Protein AF-A0A8S0G3R0-F1 (afdb_monomer_lite)

pLDDT: mean 71.42, std 17.74, range [24.95, 89.94]

Structure (mmCIF, N/CA/C/O backbone):
data_AF-A0A8S0G3R0-F1
#
_entry.id   AF-A0A8S0G3R0-F1
#
loop_
_atom_site.group_PDB
_atom_site.id
_atom_site.type_symbol
_atom_site.label_atom_id
_atom_site.label_alt_id
_atom_site.label_comp_id
_atom_site.label_asym_id
_atom_site.label_entity_id
_atom_site.label_seq_id
_atom_site.pdbx_PDB_ins_code
_atom_site.Cartn_x
_atom_site.Cartn_y
_atom_site.Cartn_z
_atom_site.occupancy
_atom_site.B_iso_or_equiv
_atom_site.auth_seq_id
_atom_site.auth_comp_id
_atom_site.auth_asym_id
_atom_site.auth_atom_id
_atom_site.pdbx_PDB_model_num
ATOM 1 N N . MET A 1 1 ? -11.545 11.230 16.884 1.00 38.44 1 MET A N 1
ATOM 2 C CA . MET A 1 1 ? -11.593 9.769 17.112 1.00 38.44 1 MET A CA 1
ATOM 3 C C . MET A 1 1 ? -11.396 9.129 15.753 1.00 38.44 1 MET A C 1
ATOM 5 O O . MET A 1 1 ? -12.240 9.350 14.894 1.00 38.44 1 MET A O 1
ATOM 9 N N . ASN A 1 2 ? -10.266 8.466 15.515 1.00 52.66 2 ASN A N 1
ATOM 10 C CA . ASN A 1 2 ? -9.984 7.897 14.195 1.00 52.66 2 ASN A CA 1
ATOM 11 C C . ASN A 1 2 ? -10.796 6.624 13.992 1.00 52.66 2 ASN A C 1
ATOM 13 O O . ASN A 1 2 ? -10.984 5.853 14.932 1.00 52.66 2 ASN A O 1
ATOM 17 N N . THR A 1 3 ? -11.323 6.445 12.785 1.00 64.56 3 THR A N 1
ATOM 18 C CA . THR A 1 3 ? -12.285 5.382 12.474 1.00 64.56 3 THR A CA 1
ATOM 19 C C . THR A 1 3 ? -11.613 4.016 12.328 1.00 64.56 3 THR A C 1
ATOM 21 O O . THR A 1 3 ? -12.250 3.000 12.598 1.00 64.56 3 THR A O 1
ATOM 24 N N . PHE A 1 4 ? -10.332 3.985 11.951 1.00 72.44 4 PHE A N 1
ATOM 25 C CA . PHE A 1 4 ? -9.547 2.763 11.783 1.00 72.44 4 PHE A CA 1
ATOM 26 C C . PHE A 1 4 ? -8.245 2.819 12.592 1.00 72.44 4 PHE A C 1
ATOM 28 O O . PHE A 1 4 ? -7.652 3.886 12.762 1.00 72.44 4 PHE A O 1
ATOM 35 N N . SER A 1 5 ? -7.788 1.656 13.069 1.00 79.00 5 SER A N 1
ATOM 36 C CA . SER A 1 5 ? -6.505 1.516 13.774 1.00 79.00 5 SER A CA 1
ATOM 37 C C . SER A 1 5 ? -5.334 1.795 12.834 1.00 79.00 5 SER A C 1
ATOM 39 O O . SER A 1 5 ? -4.420 2.537 13.184 1.00 79.00 5 SER A O 1
ATOM 41 N N . GLN A 1 6 ? -5.415 1.261 11.612 1.00 84.81 6 GLN A N 1
ATOM 42 C CA . GLN A 1 6 ? -4.431 1.477 10.564 1.00 84.81 6 GLN A CA 1
ATOM 43 C C . GLN A 1 6 ? -5.067 1.584 9.180 1.00 84.81 6 GLN A C 1
ATOM 45 O O . GLN A 1 6 ? -6.132 1.022 8.909 1.00 84.81 6 GLN A O 1
ATOM 50 N N . VAL A 1 7 ? -4.388 2.300 8.294 1.00 87.44 7 VAL A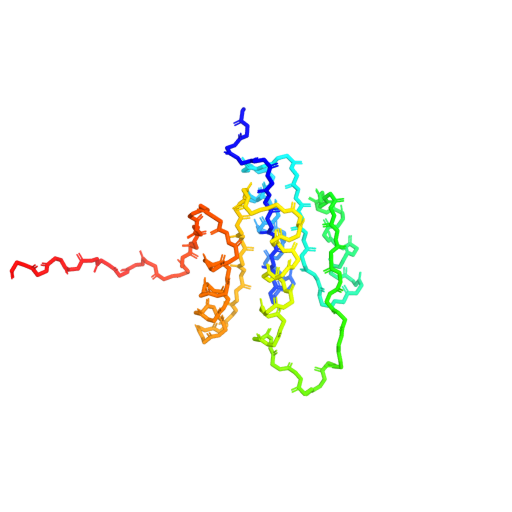 N 1
ATOM 51 C CA . VAL A 1 7 ? -4.733 2.420 6.884 1.00 87.44 7 VAL A CA 1
ATOM 52 C C . VAL A 1 7 ? -3.523 2.072 6.036 1.00 87.44 7 VAL A C 1
ATOM 54 O O . VAL A 1 7 ? -2.385 2.391 6.372 1.00 87.44 7 VAL A O 1
ATOM 57 N N . TRP A 1 8 ? -3.788 1.395 4.935 1.00 88.50 8 TRP A N 1
ATOM 58 C CA . TRP A 1 8 ? -2.814 0.984 3.948 1.00 88.50 8 TRP A CA 1
ATOM 59 C C . TRP A 1 8 ? -3.045 1.800 2.684 1.00 88.50 8 TRP A C 1
ATOM 61 O O . TRP A 1 8 ? -4.173 1.889 2.207 1.00 88.50 8 TRP A O 1
ATOM 71 N N . VAL A 1 9 ? -2.002 2.412 2.144 1.00 88.00 9 VAL A N 1
ATOM 72 C CA . VAL A 1 9 ? -2.076 3.267 0.962 1.00 88.00 9 VAL A CA 1
ATOM 73 C C . VAL A 1 9 ? -1.198 2.686 -0.131 1.00 88.00 9 VAL A C 1
ATOM 75 O O . VAL A 1 9 ? -0.053 2.314 0.109 1.00 88.00 9 VAL A O 1
ATOM 78 N N . PHE A 1 10 ? -1.728 2.634 -1.345 1.00 86.31 10 PHE A N 1
ATOM 79 C CA . PHE A 1 10 ? -0.965 2.291 -2.535 1.00 86.31 10 PHE A CA 1
ATOM 80 C C . PHE A 1 10 ? -1.369 3.197 -3.690 1.00 86.31 10 PHE A C 1
ATOM 82 O O . PHE A 1 10 ? -2.554 3.460 -3.906 1.00 86.31 10 PHE A O 1
ATOM 89 N N . SER A 1 11 ? -0.387 3.640 -4.461 1.00 81.75 11 SER A N 1
ATOM 90 C CA . SER A 1 11 ? -0.628 4.384 -5.688 1.00 81.75 11 SER A CA 1
ATOM 91 C C . SER A 1 11 ? 0.279 3.848 -6.777 1.00 81.75 11 SER A C 1
ATOM 93 O O . SER A 1 11 ? 1.491 3.798 -6.592 1.00 81.75 11 SER A O 1
ATOM 95 N N . ASP A 1 12 ? -0.301 3.496 -7.920 1.00 76.75 12 ASP A N 1
ATOM 96 C CA . ASP A 1 12 ? 0.468 3.251 -9.144 1.00 76.75 12 ASP A CA 1
ATOM 97 C C . ASP A 1 12 ? 0.870 4.552 -9.859 1.00 76.75 12 ASP A C 1
ATOM 99 O O . ASP A 1 12 ? 1.729 4.551 -10.734 1.00 76.75 12 ASP A O 1
ATOM 103 N N . THR A 1 13 ? 0.253 5.670 -9.468 1.00 76.69 13 THR A N 1
ATOM 104 C CA . THR A 1 13 ? 0.464 6.993 -10.051 1.00 76.69 13 THR A CA 1
ATOM 105 C C . THR A 1 13 ? 1.035 7.934 -8.984 1.00 76.69 13 THR A C 1
ATOM 107 O O . THR A 1 13 ? 0.308 8.283 -8.045 1.00 76.69 13 THR A O 1
ATOM 110 N N . PRO A 1 14 ? 2.285 8.418 -9.105 1.00 72.12 14 PRO A N 1
ATOM 111 C CA . PRO A 1 14 ? 2.917 9.263 -8.083 1.00 72.12 14 PRO A CA 1
ATOM 112 C C . PRO A 1 14 ? 2.107 10.521 -7.738 1.00 72.12 14 PRO A C 1
ATOM 114 O O . PRO A 1 14 ? 1.971 10.896 -6.576 1.00 72.12 14 PRO A O 1
ATOM 117 N N . SER A 1 15 ? 1.460 11.135 -8.734 1.00 81.75 15 SER A N 1
ATOM 118 C CA . SER A 1 15 ? 0.644 12.346 -8.556 1.00 81.75 15 SER A CA 1
ATOM 119 C C . SER A 1 15 ? -0.594 12.150 -7.674 1.00 81.75 15 SER A C 1
ATOM 121 O O . SER A 1 15 ? -1.121 13.125 -7.148 1.00 81.75 15 SER A O 1
ATOM 123 N N . ARG A 1 16 ? -1.075 10.911 -7.510 1.00 83.06 16 ARG A N 1
ATOM 124 C CA . ARG A 1 16 ? -2.254 10.587 -6.685 1.00 83.06 16 ARG A CA 1
ATOM 125 C C . ARG A 1 16 ? -1.893 10.240 -5.246 1.00 83.06 16 ARG A C 1
ATOM 127 O O . ARG A 1 16 ? -2.764 10.264 -4.380 1.00 83.06 16 ARG A O 1
ATOM 134 N N . LEU A 1 17 ? -0.616 9.975 -4.971 1.00 83.75 17 LEU A N 1
ATOM 135 C CA . LEU A 1 17 ? -0.141 9.618 -3.639 1.00 83.75 17 LEU A CA 1
ATOM 136 C C . LEU A 1 17 ? -0.466 10.694 -2.578 1.00 83.75 17 LEU A C 1
ATOM 138 O O . LEU A 1 17 ? -0.996 10.318 -1.533 1.00 83.75 17 LEU A O 1
ATOM 142 N N . PRO A 1 18 ? -0.265 12.010 -2.817 1.00 86.06 18 PRO A N 1
ATOM 143 C CA . PRO A 1 18 ? -0.614 13.044 -1.836 1.00 86.06 18 PRO A CA 1
ATOM 144 C C . PRO A 1 18 ? -2.105 13.086 -1.488 1.00 86.06 18 PRO A C 1
ATOM 146 O O . PRO A 1 18 ? -2.461 13.259 -0.324 1.00 86.06 18 PRO A O 1
ATOM 149 N N . GLU A 1 19 ? -2.982 12.893 -2.479 1.00 87.50 19 GLU A N 1
ATOM 150 C CA . GLU A 1 19 ? -4.434 12.872 -2.268 1.00 87.50 19 GLU A CA 1
ATOM 151 C C . GLU A 1 19 ? -4.851 11.674 -1.404 1.00 87.50 19 GLU A C 1
ATOM 153 O O . GLU A 1 19 ? -5.634 11.823 -0.464 1.00 87.50 19 GLU A O 1
ATOM 158 N N . LEU A 1 20 ? -4.288 10.491 -1.678 1.00 86.25 20 LEU A N 1
ATOM 159 C CA . LEU A 1 20 ? -4.555 9.287 -0.888 1.00 86.25 20 LEU A CA 1
ATOM 160 C C . LEU A 1 20 ? -4.027 9.409 0.543 1.00 86.25 20 LEU A C 1
ATOM 162 O O . LEU A 1 20 ? -4.712 9.006 1.480 1.00 86.25 20 LEU A O 1
ATOM 166 N N . MET A 1 21 ? -2.832 9.979 0.718 1.00 88.75 21 MET A N 1
ATOM 167 C CA . MET A 1 21 ? -2.217 10.192 2.030 1.00 88.75 21 MET A CA 1
ATOM 168 C C . MET A 1 21 ? -3.033 11.157 2.893 1.00 88.75 21 MET A C 1
ATOM 170 O O . MET A 1 21 ? -3.239 10.892 4.075 1.00 88.75 21 MET A O 1
ATOM 174 N N . ASN A 1 22 ? -3.570 12.228 2.305 1.00 87.94 22 ASN A N 1
ATOM 175 C CA . ASN A 1 22 ? -4.452 13.153 3.016 1.00 87.94 22 ASN A CA 1
ATOM 176 C C . ASN A 1 22 ? -5.733 12.444 3.500 1.00 87.94 22 ASN A C 1
ATOM 178 O O . ASN A 1 22 ? -6.107 12.540 4.670 1.00 87.94 22 ASN A O 1
ATOM 182 N N . GLY A 1 23 ? -6.355 11.639 2.629 1.00 84.25 23 GLY A N 1
ATOM 183 C CA . GLY A 1 23 ? -7.499 10.806 3.006 1.00 84.25 23 GLY A CA 1
ATOM 184 C C . GLY A 1 23 ? -7.158 9.787 4.099 1.00 84.25 23 GLY A C 1
ATOM 185 O O . GLY A 1 23 ? -7.925 9.607 5.040 1.00 84.25 23 GLY A O 1
ATOM 186 N N . ALA A 1 24 ? -5.987 9.156 4.016 1.00 85.88 24 ALA A N 1
ATOM 187 C CA . ALA A 1 24 ? -5.488 8.207 5.007 1.00 85.88 24 ALA A CA 1
ATOM 188 C C . ALA A 1 24 ? -5.306 8.843 6.395 1.00 85.88 24 ALA A C 1
ATOM 190 O O . ALA A 1 24 ? -5.762 8.271 7.387 1.00 85.88 24 ALA A O 1
ATOM 191 N N . GLN A 1 25 ? -4.728 10.046 6.457 1.00 85.25 25 GLN A N 1
ATOM 192 C CA . GLN A 1 25 ? -4.551 10.817 7.694 1.00 85.25 25 GLN A CA 1
ATOM 193 C C . GLN A 1 25 ? -5.872 11.165 8.375 1.00 85.25 25 GLN A C 1
ATOM 195 O O . GLN A 1 25 ? -5.954 11.171 9.600 1.00 85.25 25 GLN A O 1
ATOM 200 N N . ALA A 1 26 ? -6.923 11.426 7.597 1.00 84.19 26 ALA A N 1
ATOM 201 C CA . ALA A 1 26 ? -8.247 11.690 8.149 1.00 84.19 26 ALA A CA 1
ATOM 202 C C . ALA A 1 26 ? -8.926 10.428 8.720 1.00 84.19 26 ALA A C 1
ATOM 204 O O . ALA A 1 26 ? -9.863 10.535 9.513 1.00 84.19 26 ALA A O 1
ATOM 205 N N . LEU A 1 27 ? -8.489 9.233 8.308 1.00 82.31 27 LEU A N 1
ATOM 206 C CA . LEU A 1 27 ? -9.167 7.964 8.590 1.00 82.31 27 LEU A CA 1
ATOM 207 C C . LEU A 1 27 ? -8.485 7.137 9.688 1.00 82.31 27 LEU A C 1
ATOM 209 O O . LEU A 1 27 ? -9.182 6.446 10.440 1.00 82.31 27 LEU A O 1
ATOM 213 N N . ALA A 1 28 ? -7.155 7.201 9.798 1.00 82.38 28 ALA A N 1
ATOM 214 C CA . ALA A 1 28 ? -6.368 6.434 10.760 1.00 82.38 28 ALA A CA 1
ATOM 215 C C . ALA A 1 28 ? -5.150 7.215 11.276 1.00 82.38 28 ALA A C 1
ATOM 217 O O . ALA A 1 28 ? -4.622 8.093 10.602 1.00 82.38 28 ALA A O 1
ATOM 218 N N . ASN A 1 29 ? -4.665 6.832 12.461 1.00 81.44 29 ASN A N 1
ATOM 219 C CA . ASN A 1 29 ? -3.415 7.367 13.017 1.00 81.44 29 ASN A CA 1
ATOM 220 C C . ASN A 1 29 ? -2.165 6.612 12.550 1.00 81.44 29 ASN A C 1
ATOM 222 O O . ASN A 1 29 ? -1.065 7.144 12.671 1.00 81.44 29 ASN A O 1
ATOM 226 N N . GLN A 1 30 ? -2.320 5.369 12.085 1.00 86.19 30 GLN A N 1
ATOM 227 C CA . GLN A 1 30 ? -1.226 4.576 11.534 1.00 86.19 30 GLN A CA 1
ATOM 228 C C . GLN A 1 30 ? -1.414 4.416 10.031 1.00 86.19 30 GLN A C 1
ATOM 230 O O . GLN A 1 30 ? -2.374 3.791 9.583 1.00 86.19 30 GLN A O 1
ATOM 235 N N . ILE A 1 31 ? -0.491 4.978 9.264 1.00 89.19 31 ILE A N 1
ATOM 236 C CA . ILE A 1 31 ? -0.499 4.983 7.807 1.00 89.19 31 ILE A CA 1
ATOM 237 C C . ILE A 1 31 ? 0.677 4.153 7.317 1.00 89.19 31 ILE A C 1
ATOM 239 O O . ILE A 1 31 ? 1.841 4.499 7.525 1.00 89.19 31 ILE A O 1
ATOM 243 N N . ASN A 1 32 ? 0.350 3.049 6.665 1.00 89.88 32 ASN A N 1
ATOM 244 C CA . ASN A 1 32 ? 1.292 2.170 6.002 1.00 89.88 32 ASN A CA 1
ATOM 245 C C . ASN A 1 32 ? 1.197 2.421 4.496 1.00 89.88 32 ASN A C 1
ATOM 247 O O . ASN A 1 32 ? 0.109 2.335 3.936 1.00 89.88 32 ASN A O 1
ATOM 251 N N . THR A 1 33 ? 2.308 2.688 3.822 1.00 89.19 33 THR A N 1
ATOM 252 C CA . THR A 1 33 ? 2.301 3.019 2.391 1.00 89.19 33 THR A CA 1
ATOM 253 C C . THR A 1 33 ? 3.170 2.051 1.608 1.00 89.19 33 THR A C 1
ATOM 255 O O . THR A 1 33 ? 4.332 1.851 1.948 1.00 89.19 33 THR A O 1
ATOM 258 N N . PHE A 1 34 ? 2.626 1.465 0.546 1.00 88.38 34 PHE A N 1
ATOM 259 C CA . PHE A 1 34 ? 3.375 0.642 -0.399 1.00 88.38 34 PHE A CA 1
ATOM 260 C C . PHE A 1 34 ? 3.935 1.503 -1.530 1.00 88.38 34 PHE A C 1
ATOM 262 O O . PHE A 1 34 ? 3.204 2.293 -2.127 1.00 88.38 34 PHE A O 1
ATOM 269 N N . VAL A 1 35 ? 5.221 1.329 -1.839 1.00 86.44 35 VAL A N 1
ATOM 270 C CA . VAL A 1 35 ? 5.934 2.101 -2.868 1.00 86.44 35 VAL A CA 1
ATOM 271 C C . VAL A 1 35 ? 6.733 1.187 -3.785 1.00 86.44 35 VAL A C 1
ATOM 273 O O . VAL A 1 35 ? 7.223 0.145 -3.353 1.00 86.44 35 VAL A O 1
ATOM 276 N N . LEU A 1 36 ? 6.866 1.573 -5.053 1.00 80.06 36 LEU A N 1
ATOM 277 C CA . LEU A 1 36 ? 7.610 0.803 -6.059 1.00 80.06 36 LEU A CA 1
ATOM 278 C C . LEU A 1 36 ? 9.082 1.227 -6.147 1.00 80.06 3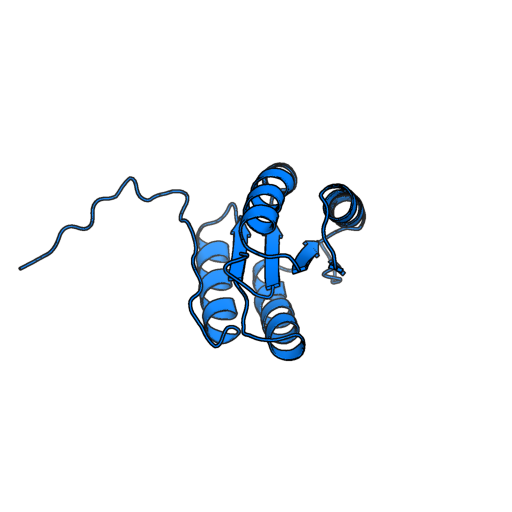6 LEU A C 1
ATOM 280 O O . LEU A 1 36 ? 9.937 0.444 -6.549 1.00 80.06 36 LEU A O 1
ATOM 284 N N . ASN A 1 37 ? 9.390 2.466 -5.769 1.00 82.56 37 ASN A N 1
ATOM 285 C CA . ASN A 1 37 ? 10.734 3.025 -5.822 1.00 82.56 37 ASN A CA 1
ATOM 286 C C . ASN A 1 37 ? 11.032 3.860 -4.565 1.00 82.56 37 ASN A C 1
ATOM 288 O O . ASN A 1 37 ? 10.141 4.207 -3.788 1.00 82.56 37 ASN A O 1
ATOM 292 N N . ASP A 1 38 ? 12.312 4.165 -4.357 1.00 83.31 38 ASP A N 1
ATOM 293 C CA . ASP A 1 38 ? 12.767 4.913 -3.183 1.00 83.31 38 ASP A CA 1
ATOM 294 C C . ASP A 1 38 ? 12.328 6.393 -3.205 1.00 83.31 38 ASP A C 1
ATOM 296 O O . ASP A 1 38 ? 12.172 6.994 -2.143 1.00 83.31 38 ASP A O 1
ATOM 300 N N . ALA A 1 39 ? 12.070 6.974 -4.385 1.00 85.06 39 ALA A N 1
ATOM 301 C CA . ALA A 1 39 ? 11.604 8.358 -4.514 1.00 85.06 39 ALA A CA 1
ATOM 302 C C . ALA A 1 39 ? 10.169 8.526 -3.982 1.00 85.06 39 ALA A C 1
ATOM 304 O O . ALA A 1 39 ? 9.914 9.401 -3.152 1.00 85.06 39 ALA A O 1
ATOM 305 N N . ASP A 1 40 ? 9.266 7.628 -4.373 1.00 83.50 40 ASP A N 1
ATOM 306 C CA . ASP A 1 40 ? 7.898 7.548 -3.855 1.00 83.50 40 ASP A CA 1
ATOM 307 C C . ASP A 1 40 ? 7.908 7.236 -2.353 1.00 83.50 40 ASP A C 1
ATOM 309 O O . ASP A 1 40 ? 7.085 7.751 -1.596 1.00 83.50 40 ASP A O 1
ATOM 313 N N . GLY A 1 41 ? 8.872 6.427 -1.896 1.00 85.12 41 GLY A N 1
ATOM 314 C CA . GLY A 1 41 ? 9.086 6.139 -0.478 1.00 85.12 41 GLY A CA 1
ATOM 315 C C . GLY A 1 41 ? 9.433 7.379 0.338 1.00 85.12 41 GLY A C 1
ATOM 316 O O . GLY A 1 41 ? 8.802 7.645 1.361 1.00 85.12 41 GLY A O 1
ATOM 317 N N . ALA A 1 42 ? 10.393 8.173 -0.135 1.00 88.44 42 ALA A N 1
ATOM 318 C CA . ALA A 1 42 ? 10.754 9.436 0.499 1.00 88.44 42 ALA A CA 1
ATOM 319 C C . ALA A 1 42 ? 9.570 10.416 0.516 1.00 88.44 42 ALA A C 1
ATOM 321 O O . ALA A 1 42 ? 9.313 11.058 1.538 1.00 88.44 42 ALA A O 1
ATOM 322 N N . GLN A 1 43 ? 8.805 10.481 -0.577 1.00 87.62 43 GLN A N 1
ATOM 323 C CA . GLN A 1 43 ? 7.606 11.309 -0.661 1.00 87.62 43 GLN A CA 1
ATOM 324 C C . GLN A 1 43 ? 6.524 10.852 0.329 1.00 87.62 43 GLN A C 1
ATOM 326 O O . GLN A 1 43 ? 5.944 11.680 1.026 1.00 87.62 43 GLN A O 1
ATOM 331 N N . ALA A 1 44 ? 6.268 9.547 0.448 1.00 86.88 44 ALA A N 1
ATOM 332 C CA . ALA A 1 44 ? 5.300 9.006 1.401 1.00 86.88 44 ALA A CA 1
ATOM 333 C C . ALA A 1 44 ? 5.650 9.378 2.852 1.00 86.88 44 ALA A C 1
ATOM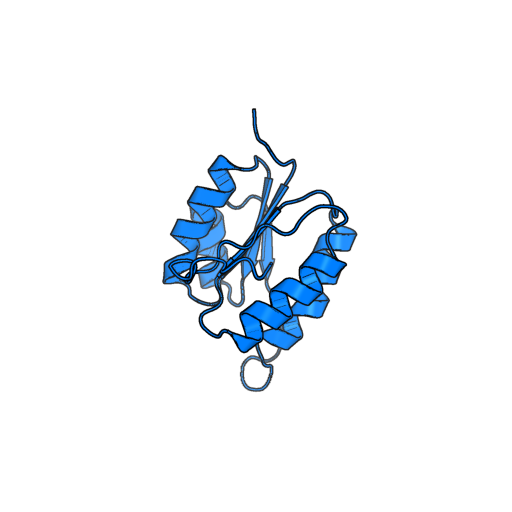 335 O O . ALA A 1 44 ? 4.768 9.785 3.609 1.00 86.88 44 ALA A O 1
ATOM 336 N N . ILE A 1 45 ? 6.931 9.305 3.229 1.00 88.50 45 ILE A N 1
ATOM 337 C CA . ILE A 1 45 ? 7.407 9.713 4.563 1.00 88.50 45 ILE A CA 1
ATOM 338 C C . ILE A 1 45 ? 7.167 11.209 4.788 1.00 88.50 45 ILE A C 1
ATOM 340 O O . ILE A 1 45 ? 6.648 11.595 5.833 1.00 88.50 45 ILE A O 1
ATOM 344 N N . GLN A 1 46 ? 7.481 12.055 3.801 1.00 88.44 46 GLN A N 1
ATOM 345 C CA . GLN A 1 46 ? 7.232 13.501 3.881 1.00 88.44 46 GLN A CA 1
ATOM 346 C C . GLN A 1 46 ? 5.744 13.841 4.019 1.00 88.44 46 GLN A C 1
ATOM 348 O O . GLN A 1 46 ? 5.390 14.808 4.689 1.00 88.44 46 GLN A O 1
ATOM 353 N N . LEU A 1 47 ? 4.871 13.031 3.418 1.00 86.88 47 LEU A N 1
ATOM 354 C CA . LEU A 1 47 ? 3.419 13.155 3.531 1.00 86.88 47 LEU A CA 1
ATOM 355 C C . LEU A 1 47 ? 2.872 12.630 4.869 1.00 86.88 47 LEU A C 1
ATOM 357 O O . LEU A 1 47 ? 1.677 12.761 5.116 1.00 86.88 47 LEU A O 1
ATOM 361 N N . GLY A 1 48 ? 3.715 12.057 5.734 1.00 86.50 48 GLY A N 1
ATOM 362 C CA . GLY A 1 48 ? 3.335 11.568 7.059 1.00 86.50 48 GLY A CA 1
ATOM 363 C C . GLY A 1 48 ? 3.008 10.076 7.121 1.00 86.50 48 GLY A C 1
ATOM 364 O O . GLY A 1 48 ? 2.255 9.667 8.003 1.00 86.50 48 GLY A O 1
ATOM 365 N N . ALA A 1 49 ? 3.540 9.256 6.207 1.00 88.56 49 ALA A N 1
ATOM 366 C CA . ALA A 1 49 ? 3.479 7.801 6.341 1.00 88.56 49 ALA A CA 1
ATOM 367 C C . ALA A 1 49 ? 4.269 7.346 7.575 1.00 88.56 49 ALA A C 1
ATOM 369 O O . ALA A 1 49 ? 5.428 7.720 7.755 1.00 88.56 49 ALA A O 1
ATOM 370 N N . ASN A 1 50 ? 3.658 6.504 8.408 1.00 89.94 50 ASN A N 1
ATOM 371 C CA . ASN A 1 50 ? 4.319 5.914 9.571 1.00 89.94 50 ASN A CA 1
ATOM 372 C C . ASN A 1 50 ? 5.265 4.787 9.153 1.00 89.94 50 ASN A C 1
ATOM 374 O O . ASN A 1 50 ? 6.360 4.664 9.698 1.00 89.94 50 ASN A O 1
ATOM 378 N N . HIS A 1 51 ? 4.845 3.979 8.178 1.00 89.31 51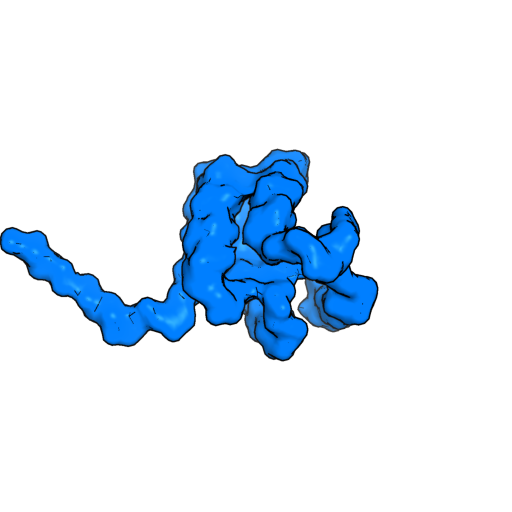 HIS A N 1
ATOM 379 C CA . HIS A 1 51 ? 5.643 2.889 7.631 1.00 89.31 51 HIS A CA 1
ATOM 380 C C . HIS A 1 51 ? 5.591 2.899 6.110 1.00 89.31 51 HIS A C 1
ATOM 382 O O . HIS A 1 51 ? 4.527 3.069 5.515 1.00 89.31 51 HIS A O 1
ATOM 388 N N . VAL A 1 52 ? 6.742 2.667 5.483 1.00 88.94 52 VAL A N 1
ATOM 389 C CA . VAL A 1 52 ? 6.864 2.562 4.031 1.00 88.94 52 VAL A CA 1
ATOM 390 C C . VAL A 1 52 ? 7.373 1.178 3.660 1.00 88.94 52 VAL A C 1
ATOM 392 O O . VAL A 1 52 ? 8.422 0.737 4.126 1.00 88.94 52 VAL A O 1
ATOM 395 N N . TRP A 1 53 ? 6.618 0.506 2.801 1.00 87.69 53 TRP A N 1
ATOM 396 C CA . TRP A 1 53 ? 6.861 -0.844 2.322 1.00 87.69 53 TRP A CA 1
ATOM 397 C C . TRP A 1 53 ? 7.302 -0.785 0.865 1.00 87.69 53 TRP A C 1
ATOM 399 O O . TRP A 1 53 ? 6.483 -0.593 -0.036 1.00 87.69 53 TRP A O 1
ATOM 409 N N . LYS A 1 54 ? 8.607 -0.940 0.625 1.00 85.94 54 LYS A N 1
ATOM 410 C CA . LYS A 1 54 ? 9.140 -0.963 -0.737 1.00 85.94 54 LYS A CA 1
ATOM 411 C C . LYS A 1 54 ? 8.921 -2.325 -1.381 1.00 85.94 54 LYS A C 1
ATOM 413 O O . LYS A 1 54 ? 9.556 -3.317 -1.017 1.00 85.94 54 LYS A O 1
ATOM 418 N N . LEU A 1 55 ? 8.066 -2.351 -2.388 1.00 81.12 55 LEU A N 1
ATOM 419 C CA . LEU A 1 55 ? 7.865 -3.499 -3.252 1.00 81.12 55 LEU A CA 1
ATOM 420 C C . LEU A 1 55 ? 9.087 -3.635 -4.154 1.00 81.12 55 LEU A C 1
ATOM 422 O O . LEU A 1 55 ? 9.341 -2.806 -5.019 1.00 81.12 55 LEU A O 1
ATOM 426 N N . SER A 1 56 ? 9.879 -4.670 -3.891 1.00 67.38 56 SER A N 1
ATOM 427 C CA . SER A 1 56 ? 11.144 -4.917 -4.577 1.00 67.38 56 SER A CA 1
ATOM 428 C C . SER A 1 56 ? 11.004 -6.155 -5.465 1.00 67.38 56 SER A C 1
ATOM 430 O O . SER A 1 56 ? 10.659 -7.235 -4.990 1.00 67.38 56 SER A O 1
ATOM 432 N N . GLY A 1 57 ? 11.264 -6.007 -6.760 1.00 61.56 57 GLY A N 1
ATOM 433 C CA . GLY A 1 57 ? 11.166 -7.064 -7.767 1.00 61.56 57 GLY A CA 1
ATOM 434 C C . GLY A 1 57 ? 11.483 -6.479 -9.141 1.00 61.56 57 GLY A C 1
ATOM 435 O O . GLY A 1 57 ? 11.283 -5.287 -9.344 1.00 61.56 57 GLY A O 1
ATOM 436 N N . LYS A 1 58 ? 12.057 -7.267 -10.060 1.00 52.56 58 LYS A N 1
ATOM 437 C CA . LYS A 1 58 ? 12.521 -6.771 -11.372 1.00 52.56 58 LYS A CA 1
ATOM 438 C C . LYS A 1 58 ? 11.443 -5.911 -12.077 1.00 52.56 58 LYS A C 1
ATOM 440 O O . LYS A 1 58 ? 10.314 -6.388 -12.192 1.00 52.56 58 LYS A O 1
ATOM 445 N N . PRO A 1 59 ? 11.787 -4.703 -12.561 1.00 55.22 59 PRO A N 1
ATOM 446 C CA . PRO A 1 59 ? 10.802 -3.704 -12.980 1.00 55.22 59 PRO A CA 1
ATOM 447 C C . PRO A 1 59 ? 10.228 -3.899 -14.392 1.00 55.22 59 PRO A C 1
ATOM 449 O O . PRO A 1 59 ? 9.138 -3.407 -14.651 1.00 55.22 59 PRO A O 1
ATOM 452 N N . ASP A 1 60 ? 10.901 -4.626 -15.287 1.00 56.41 60 ASP A N 1
ATOM 453 C CA . ASP A 1 60 ? 10.544 -4.565 -16.717 1.00 56.41 60 ASP A CA 1
ATOM 454 C C . ASP A 1 60 ? 9.550 -5.642 -17.192 1.00 56.41 60 ASP A C 1
ATOM 456 O O . ASP A 1 60 ? 8.983 -5.517 -18.273 1.00 56.41 60 ASP A O 1
ATOM 460 N N . GLU A 1 61 ? 9.303 -6.690 -16.396 1.00 51.53 61 GLU A N 1
ATOM 461 C CA . GLU A 1 61 ? 8.464 -7.837 -16.808 1.00 51.53 61 GLU A CA 1
ATOM 462 C C . GLU A 1 61 ? 7.329 -8.188 -15.841 1.00 51.53 61 GLU A C 1
ATOM 464 O O . GLU A 1 61 ? 6.476 -9.006 -16.185 1.00 51.53 61 GLU A O 1
ATOM 469 N N . ARG A 1 62 ? 7.288 -7.601 -14.638 1.00 60.56 62 ARG A N 1
ATOM 470 C CA . ARG A 1 62 ? 6.222 -7.904 -13.675 1.00 60.56 62 ARG A CA 1
ATOM 471 C C . ARG A 1 62 ? 5.088 -6.908 -13.791 1.00 60.56 62 ARG A C 1
ATOM 473 O O . ARG A 1 62 ? 5.269 -5.708 -13.590 1.00 60.56 62 ARG A O 1
ATOM 480 N N . MET A 1 63 ? 3.909 -7.436 -14.088 1.00 70.94 63 MET A N 1
ATOM 481 C CA . MET A 1 63 ? 2.671 -6.674 -14.050 1.00 70.94 63 MET A CA 1
ATOM 482 C C . MET A 1 63 ? 2.400 -6.222 -12.611 1.00 70.94 63 MET A C 1
ATOM 484 O O . MET A 1 63 ? 2.754 -6.915 -11.655 1.00 70.94 63 MET A O 1
ATOM 488 N N . ILE A 1 64 ? 1.781 -5.052 -12.434 1.00 70.38 64 ILE A N 1
ATOM 489 C CA . ILE A 1 64 ? 1.523 -4.488 -11.101 1.00 70.38 64 ILE A CA 1
ATOM 490 C C . ILE A 1 64 ? 0.689 -5.454 -10.242 1.00 70.38 64 ILE A C 1
ATOM 492 O O . ILE A 1 64 ? 0.871 -5.540 -9.033 1.00 70.38 64 ILE A O 1
ATOM 496 N N . GLU A 1 65 ? -0.146 -6.262 -10.888 1.00 74.25 65 GLU A N 1
ATOM 497 C CA . GLU A 1 65 ? -0.936 -7.356 -10.338 1.00 74.25 65 GLU A CA 1
ATOM 498 C C . GLU A 1 65 ? -0.114 -8.401 -9.564 1.00 74.25 65 GLU A C 1
ATOM 500 O O . GLU A 1 65 ? -0.624 -8.953 -8.586 1.00 74.25 65 GLU A O 1
ATOM 505 N N . ASP A 1 66 ? 1.150 -8.644 -9.925 1.00 76.69 66 ASP A N 1
ATOM 506 C CA . ASP A 1 66 ? 2.011 -9.620 -9.237 1.00 76.69 66 ASP A CA 1
ATOM 507 C C . ASP A 1 66 ? 2.301 -9.207 -7.789 1.00 76.69 66 ASP A C 1
ATOM 509 O O . ASP A 1 66 ? 2.460 -10.050 -6.901 1.00 76.69 66 ASP A O 1
ATOM 513 N N . TYR A 1 67 ? 2.319 -7.902 -7.514 1.00 78.25 67 TYR A N 1
ATOM 514 C CA . TYR A 1 67 ? 2.524 -7.391 -6.163 1.00 78.25 67 TYR A CA 1
ATOM 515 C C . TYR A 1 67 ? 1.294 -7.585 -5.269 1.00 78.25 67 TYR A C 1
ATOM 517 O O . TYR A 1 67 ? 1.405 -7.452 -4.049 1.00 78.25 67 TYR A O 1
ATOM 525 N N . ALA A 1 68 ? 0.127 -7.923 -5.831 1.00 77.69 68 ALA A N 1
ATOM 526 C CA . ALA A 1 68 ? -1.113 -8.021 -5.068 1.00 77.69 68 ALA A CA 1
ATOM 527 C C . ALA A 1 68 ? -1.110 -9.137 -4.033 1.00 77.69 68 ALA A C 1
ATOM 529 O O . ALA A 1 68 ? -1.630 -8.934 -2.935 1.00 77.69 68 ALA A O 1
ATOM 530 N N . GLY A 1 69 ? -0.470 -10.264 -4.348 1.00 79.00 69 GLY A N 1
ATOM 531 C CA . GLY A 1 69 ? -0.265 -11.343 -3.384 1.00 79.00 69 GLY A CA 1
ATOM 532 C C . GLY A 1 69 ? 0.639 -10.904 -2.233 1.00 79.00 69 GLY A C 1
ATOM 533 O O . GLY A 1 69 ? 0.256 -11.010 -1.074 1.00 79.00 69 GLY A O 1
ATOM 534 N N . VAL A 1 70 ? 1.793 -10.308 -2.554 1.00 82.06 70 VAL A N 1
ATOM 535 C CA . VAL A 1 70 ? 2.770 -9.864 -1.545 1.00 82.06 70 VAL A CA 1
ATOM 536 C C . VAL A 1 70 ? 2.166 -8.815 -0.612 1.00 82.06 70 VAL A C 1
ATOM 538 O O . VAL A 1 70 ? 2.288 -8.939 0.602 1.00 82.06 70 VAL A O 1
ATOM 541 N N . MET A 1 71 ? 1.459 -7.816 -1.149 1.00 82.31 71 MET A N 1
ATOM 542 C CA . MET A 1 71 ? 0.788 -6.818 -0.313 1.00 82.31 71 MET A CA 1
ATOM 543 C C . MET A 1 71 ? -0.300 -7.432 0.567 1.00 82.31 71 MET A C 1
ATOM 545 O O . MET A 1 71 ? -0.421 -7.062 1.733 1.00 82.31 71 MET A O 1
ATOM 549 N N . ALA A 1 72 ? -1.103 -8.352 0.021 1.00 81.38 72 ALA A N 1
ATOM 550 C CA . ALA A 1 72 ? -2.128 -9.055 0.783 1.00 81.38 72 ALA A CA 1
ATOM 551 C C . ALA A 1 72 ? -1.509 -9.832 1.955 1.00 81.38 72 ALA A C 1
ATOM 553 O O . ALA A 1 72 ? -2.007 -9.740 3.077 1.00 81.38 72 ALA A O 1
ATOM 554 N N . ASP A 1 73 ? -0.398 -10.529 1.724 1.00 82.69 73 ASP A N 1
ATOM 555 C CA . ASP A 1 73 ? 0.324 -11.251 2.769 1.00 82.69 73 ASP A CA 1
ATOM 556 C C . ASP A 1 73 ? 0.924 -10.303 3.815 1.00 82.69 73 ASP A C 1
ATOM 558 O O . ASP A 1 73 ? 0.772 -10.549 5.013 1.00 82.69 73 ASP A O 1
ATOM 562 N N . THR A 1 74 ? 1.516 -9.174 3.404 1.00 83.88 74 THR A N 1
ATOM 563 C CA . THR A 1 74 ? 2.001 -8.143 4.338 1.00 83.88 74 THR A CA 1
ATOM 564 C C . THR A 1 74 ? 0.868 -7.601 5.212 1.00 83.88 74 THR A C 1
ATOM 566 O O . THR A 1 74 ? 1.015 -7.530 6.431 1.00 83.88 74 THR A O 1
ATOM 569 N N . ILE A 1 75 ? -0.291 -7.273 4.630 1.00 82.88 75 ILE A N 1
ATOM 570 C CA . ILE A 1 75 ? -1.458 -6.786 5.386 1.00 82.88 75 ILE A CA 1
ATOM 571 C C . ILE A 1 75 ? -1.923 -7.838 6.403 1.00 82.88 75 ILE A C 1
ATOM 573 O O . ILE A 1 75 ? -2.215 -7.504 7.551 1.00 82.88 75 ILE A O 1
ATOM 577 N N . ARG A 1 76 ? -1.953 -9.121 6.018 1.00 79.81 76 ARG A N 1
ATOM 578 C CA . ARG A 1 76 ? -2.328 -10.220 6.925 1.00 79.81 76 ARG A CA 1
ATOM 579 C C . ARG A 1 76 ? -1.368 -10.361 8.098 1.00 79.81 76 ARG A C 1
ATOM 581 O O . ARG A 1 76 ? -1.818 -10.579 9.219 1.00 79.81 76 ARG A O 1
ATOM 588 N N . GLN A 1 77 ? -0.068 -10.230 7.848 1.00 79.38 77 GLN A N 1
ATOM 589 C CA . GLN A 1 77 ? 0.968 -10.337 8.877 1.00 79.38 77 GLN A CA 1
ATOM 590 C C . GLN A 1 77 ? 0.949 -9.154 9.852 1.00 79.38 77 GLN A C 1
ATOM 592 O O . GLN A 1 77 ? 1.171 -9.342 11.045 1.00 79.38 77 GLN A O 1
ATOM 597 N N . HIS A 1 78 ? 0.650 -7.950 9.360 1.00 74.88 78 HIS A N 1
ATOM 598 C CA . HIS A 1 78 ? 0.686 -6.709 10.142 1.00 74.88 78 HIS A CA 1
ATOM 599 C C . HIS A 1 78 ? -0.680 -6.267 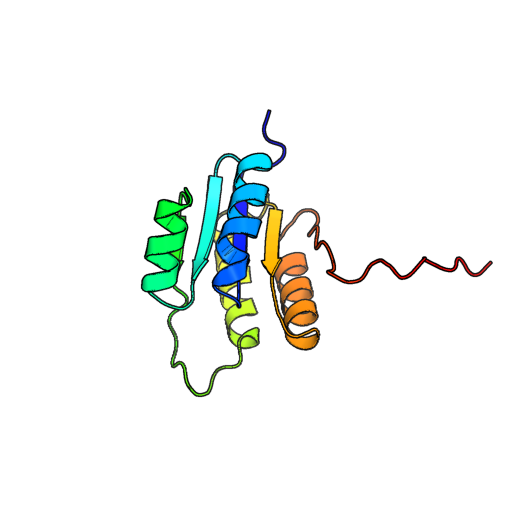10.693 1.00 74.88 78 HIS A C 1
ATOM 601 O O . HIS A 1 78 ? -0.787 -5.219 11.328 1.00 74.88 78 HIS A O 1
ATOM 607 N N . GLY A 1 79 ? -1.726 -7.070 10.495 1.00 64.25 79 GLY A N 1
ATOM 608 C CA . GLY A 1 79 ? -3.045 -6.862 11.083 1.00 64.25 79 GLY A CA 1
ATOM 609 C C . GLY A 1 79 ? -4.113 -6.541 10.041 1.00 64.25 79 GLY A C 1
ATOM 610 O O . GLY A 1 79 ? -4.150 -5.473 9.433 1.00 64.25 79 GLY A O 1
ATOM 611 N N . ALA A 1 80 ? -5.063 -7.455 9.903 1.00 61.16 80 ALA A N 1
ATOM 612 C CA . ALA A 1 80 ? -6.147 -7.362 8.932 1.00 61.16 80 ALA A CA 1
ATOM 613 C C . ALA A 1 80 ? -7.283 -6.384 9.327 1.00 61.16 80 ALA A C 1
ATOM 615 O O . ALA A 1 80 ? -8.263 -6.257 8.590 1.00 61.16 80 ALA A O 1
ATOM 616 N N . ASP A 1 81 ? -7.161 -5.690 10.466 1.00 65.62 81 ASP A N 1
ATOM 617 C CA . ASP A 1 81 ? -8.105 -4.672 10.951 1.00 65.62 81 ASP A CA 1
ATOM 618 C C . ASP A 1 81 ? -7.697 -3.264 10.493 1.00 65.62 81 ASP A C 1
ATOM 620 O O . ASP A 1 81 ? -7.346 -2.384 11.284 1.00 65.62 81 ASP A O 1
ATOM 624 N N . GLY A 1 82 ? -7.730 -3.054 9.179 1.00 71.31 82 GLY A N 1
ATOM 625 C CA . GLY A 1 82 ? -7.389 -1.776 8.570 1.00 71.31 82 GLY A CA 1
ATOM 626 C C . GLY A 1 82 ? -8.213 -1.463 7.331 1.00 71.31 82 GLY A C 1
ATOM 627 O O . GLY A 1 82 ? -8.920 -2.309 6.788 1.00 71.31 82 GLY A O 1
ATOM 628 N N . LEU A 1 83 ? -8.118 -0.219 6.881 1.00 80.38 83 LEU A N 1
ATOM 629 C CA . LEU A 1 83 ? -8.646 0.200 5.587 1.00 80.38 83 LEU A CA 1
ATOM 630 C C . LEU A 1 83 ? -7.524 0.148 4.550 1.00 80.38 83 LEU A C 1
ATOM 632 O O . LEU A 1 83 ? -6.387 0.453 4.885 1.00 80.38 83 LEU A O 1
ATOM 636 N N . VAL A 1 84 ? -7.828 -0.179 3.294 1.00 81.44 84 VAL A N 1
ATOM 637 C CA . VAL A 1 84 ? -6.857 -0.024 2.205 1.00 81.44 84 VAL A CA 1
ATOM 638 C C . VAL A 1 84 ? -7.385 0.960 1.162 1.00 81.44 84 VAL A C 1
ATOM 640 O O . VAL A 1 84 ? -8.502 0.812 0.664 1.00 81.44 84 VAL A O 1
ATOM 643 N N . LEU A 1 85 ? -6.566 1.956 0.834 1.00 82.19 85 LEU A N 1
ATOM 644 C CA . LEU A 1 85 ? -6.776 2.963 -0.196 1.00 82.19 85 LEU A CA 1
ATOM 645 C C . LEU A 1 85 ? -5.785 2.718 -1.342 1.00 82.19 85 LEU A C 1
ATOM 647 O O . LEU A 1 85 ? -4.607 3.051 -1.238 1.00 82.19 85 LEU A O 1
ATOM 651 N N . SER A 1 86 ? -6.263 2.147 -2.448 1.00 80.50 86 SER A N 1
ATOM 652 C CA . SER A 1 86 ? -5.512 2.089 -3.711 1.00 80.50 86 SER A CA 1
ATOM 653 C C . SER A 1 86 ? -6.010 3.123 -4.696 1.00 80.50 86 SER A C 1
ATOM 655 O O . SER A 1 86 ? -7.219 3.187 -4.946 1.00 80.50 86 SER A O 1
ATOM 657 N N . HIS A 1 87 ? -5.083 3.771 -5.391 1.00 80.38 87 HIS A N 1
ATOM 658 C CA . HIS A 1 87 ? -5.337 4.235 -6.746 1.00 80.38 87 HIS A CA 1
ATOM 659 C C . HIS A 1 87 ? -4.673 3.293 -7.747 1.00 80.38 87 HIS A C 1
ATOM 661 O O . HIS A 1 87 ? -3.504 2.943 -7.592 1.00 80.38 87 HIS A O 1
ATOM 667 N N . CYS A 1 88 ? -5.444 2.886 -8.754 1.00 71.00 88 CYS A N 1
ATOM 668 C CA . CYS A 1 88 ? -4.913 2.218 -9.925 1.00 71.00 88 CYS A CA 1
ATOM 669 C C . CYS A 1 88 ? -5.516 2.835 -11.188 1.00 71.00 88 CYS A C 1
ATOM 671 O O . CYS A 1 88 ? -6.736 3.004 -11.278 1.00 71.00 88 CYS A O 1
ATOM 673 N N . GLN A 1 89 ? -4.662 3.179 -12.145 1.00 70.12 89 GLN A N 1
ATOM 674 C CA . GLN A 1 89 ? -5.023 3.811 -13.403 1.00 70.12 89 GLN A CA 1
ATOM 675 C C . GLN A 1 89 ? -5.754 2.841 -14.340 1.00 70.12 89 GLN A C 1
ATOM 677 O O . GLN A 1 89 ? -6.604 3.272 -15.121 1.00 70.12 89 GLN A O 1
ATOM 682 N N . THR A 1 90 ? -5.480 1.531 -14.245 1.00 71.75 90 THR A N 1
ATOM 683 C CA . THR A 1 90 ? -6.140 0.520 -15.082 1.00 71.75 90 THR A CA 1
ATOM 684 C C . THR A 1 90 ? -7.270 -0.214 -14.334 1.00 71.75 90 THR A C 1
ATOM 686 O O . THR A 1 90 ? -7.106 -0.640 -13.187 1.00 71.75 90 THR A O 1
ATOM 689 N N . PRO A 1 91 ? -8.440 -0.435 -14.972 1.00 69.69 91 PRO A N 1
ATOM 690 C CA . PRO A 1 91 ? -9.558 -1.148 -14.343 1.00 69.69 91 PRO A CA 1
ATOM 691 C C . PRO A 1 91 ? -9.260 -2.620 -14.025 1.00 69.69 91 PRO A C 1
ATOM 693 O O . PRO A 1 91 ? -9.871 -3.196 -13.121 1.00 69.69 91 PRO A O 1
ATOM 696 N N . VAL A 1 92 ? -8.360 -3.245 -14.792 1.00 70.38 92 VAL A N 1
ATOM 697 C CA . VAL A 1 92 ? -7.985 -4.659 -14.637 1.00 70.38 92 VAL A CA 1
ATOM 698 C C . VAL A 1 92 ? -7.232 -4.848 -13.328 1.00 70.38 92 VAL A C 1
ATOM 700 O O . VAL A 1 92 ? -7.709 -5.577 -12.454 1.00 70.38 92 VAL A O 1
ATOM 703 N N . ALA A 1 93 ? -6.145 -4.101 -13.144 1.00 68.75 93 ALA A N 1
ATOM 704 C CA . ALA A 1 93 ? -5.393 -4.112 -11.905 1.00 68.75 93 ALA A CA 1
ATOM 705 C C . ALA A 1 93 ? -6.278 -3.674 -10.731 1.00 68.75 93 ALA A C 1
ATOM 707 O O . ALA A 1 93 ? -6.297 -4.357 -9.712 1.00 68.75 93 ALA A O 1
ATOM 708 N N . ALA A 1 94 ? -7.105 -2.629 -10.868 1.00 71.19 94 ALA A N 1
ATOM 709 C CA . ALA A 1 94 ? -8.016 -2.199 -9.798 1.00 71.19 94 ALA A CA 1
ATOM 710 C C . ALA A 1 94 ? -8.939 -3.328 -9.288 1.00 71.19 94 ALA A C 1
ATOM 712 O O . ALA A 1 94 ? -9.145 -3.479 -8.080 1.00 71.19 94 ALA A O 1
ATOM 713 N N . ASN A 1 95 ? -9.483 -4.152 -10.190 1.00 75.12 95 ASN A N 1
ATOM 714 C CA . ASN A 1 95 ? -10.298 -5.308 -9.810 1.00 75.12 95 ASN A CA 1
ATOM 715 C C . ASN A 1 95 ? -9.468 -6.423 -9.159 1.00 75.12 95 ASN A C 1
ATOM 717 O O . ASN A 1 95 ? -9.947 -7.074 -8.224 1.00 75.12 95 ASN A O 1
ATOM 721 N N . TYR A 1 96 ? -8.241 -6.636 -9.633 1.00 74.69 96 TYR A N 1
ATOM 722 C CA . TYR A 1 96 ? -7.321 -7.630 -9.088 1.00 74.69 96 TYR A CA 1
ATOM 723 C C . TYR A 1 96 ? -6.883 -7.272 -7.660 1.00 74.69 96 TYR A C 1
ATOM 725 O O . TYR A 1 96 ? -7.019 -8.080 -6.739 1.00 74.69 96 TYR A O 1
ATOM 733 N N . TRP A 1 97 ? -6.486 -6.015 -7.457 1.00 75.94 97 TRP A N 1
ATOM 734 C CA . TRP A 1 97 ? -6.169 -5.411 -6.165 1.00 75.94 97 TRP A CA 1
ATOM 735 C C . TRP A 1 97 ? -7.324 -5.536 -5.182 1.00 75.94 97 TRP A C 1
ATOM 737 O O . TRP A 1 97 ? -7.160 -6.066 -4.082 1.00 75.94 97 TRP A O 1
ATOM 747 N N . ARG A 1 98 ? -8.530 -5.141 -5.609 1.00 72.62 98 ARG A N 1
ATOM 748 C CA . ARG A 1 98 ? -9.733 -5.257 -4.782 1.00 72.62 98 ARG A CA 1
ATOM 749 C C . ARG A 1 98 ? -9.960 -6.701 -4.330 1.00 72.62 98 ARG A C 1
ATOM 751 O O . ARG A 1 98 ? -10.232 -6.916 -3.154 1.00 72.62 98 ARG A O 1
ATOM 758 N N . ARG A 1 99 ? -9.864 -7.693 -5.224 1.00 72.75 99 ARG A N 1
ATOM 759 C CA . ARG A 1 99 ? -10.077 -9.106 -4.857 1.00 72.75 99 ARG A CA 1
ATOM 760 C C . ARG A 1 99 ? -9.041 -9.608 -3.851 1.00 72.75 99 ARG A C 1
ATOM 762 O O . ARG A 1 99 ? -9.426 -10.229 -2.861 1.00 72.75 99 ARG A O 1
ATOM 769 N N . ASN A 1 100 ? -7.760 -9.319 -4.067 1.00 73.00 100 ASN A N 1
ATOM 770 C CA . ASN A 1 100 ? -6.698 -9.772 -3.166 1.00 73.00 100 ASN A CA 1
ATOM 771 C C . ASN A 1 100 ? -6.797 -9.123 -1.780 1.00 73.00 100 ASN A C 1
ATOM 773 O O . ASN A 1 100 ? -6.722 -9.812 -0.766 1.00 73.00 100 ASN A O 1
ATOM 777 N N . TRP A 1 101 ? -7.079 -7.825 -1.706 1.00 70.88 101 TRP A N 1
ATOM 778 C CA . TRP A 1 101 ? -7.179 -7.129 -0.422 1.00 70.88 101 TRP A CA 1
ATOM 779 C C . TRP A 1 101 ? -8.466 -7.404 0.340 1.00 70.88 101 TRP A C 1
ATOM 781 O O . TRP A 1 101 ? -8.432 -7.501 1.562 1.00 70.88 101 TRP A O 1
ATOM 791 N N . VAL A 1 102 ? -9.587 -7.619 -0.355 1.00 63.62 102 VAL A N 1
ATOM 792 C CA . VAL A 1 102 ? -10.803 -8.155 0.279 1.00 63.62 102 VAL A CA 1
ATOM 793 C C . VAL A 1 102 ? -10.523 -9.518 0.917 1.00 63.62 102 VAL A C 1
ATOM 795 O O . VAL A 1 102 ? -11.104 -9.835 1.947 1.00 63.62 102 VAL A O 1
ATOM 798 N N . THR A 1 103 ? -9.620 -10.310 0.334 1.00 60.06 103 THR A N 1
ATOM 799 C CA . THR A 1 103 ? -9.217 -11.612 0.886 1.00 60.06 103 THR A CA 1
ATOM 800 C C . THR A 1 103 ? -8.231 -11.469 2.055 1.00 60.06 103 THR A C 1
ATOM 802 O O . THR A 1 103 ? -8.185 -12.338 2.926 1.00 60.06 103 THR A O 1
ATOM 805 N N . ALA A 1 104 ? -7.447 -10.386 2.078 1.00 57.56 104 ALA A N 1
ATOM 806 C CA . ALA A 1 104 ? -6.466 -10.076 3.117 1.00 57.56 104 ALA A CA 1
ATOM 807 C C . ALA A 1 104 ? -7.074 -9.416 4.367 1.00 57.56 104 ALA A C 1
ATOM 809 O O . ALA A 1 104 ? -6.580 -9.635 5.470 1.00 57.56 104 ALA A O 1
ATOM 810 N N . LEU A 1 105 ? -8.133 -8.619 4.201 1.00 60.53 105 LEU A N 1
ATOM 811 C CA . LEU A 1 105 ? -8.803 -7.890 5.278 1.00 60.53 105 LEU A CA 1
ATOM 812 C C . LEU A 1 105 ? -9.969 -8.694 5.858 1.00 60.53 105 LEU A C 1
ATOM 814 O O . LEU A 1 105 ? -10.883 -9.100 5.144 1.00 60.53 105 LEU A O 1
ATOM 818 N N . THR A 1 106 ? -10.007 -8.833 7.182 1.00 52.69 106 THR A N 1
ATOM 819 C CA . THR A 1 106 ? -11.110 -9.504 7.888 1.00 52.69 106 THR A CA 1
ATOM 820 C C . THR A 1 106 ? -12.375 -8.631 7.919 1.00 52.69 106 THR A C 1
ATOM 822 O O . THR A 1 106 ? -13.476 -9.140 8.146 1.00 52.69 106 THR A O 1
ATOM 825 N N . ARG A 1 107 ? -12.261 -7.313 7.663 1.00 45.53 107 ARG A N 1
ATOM 826 C CA . ARG A 1 107 ? -13.392 -6.367 7.588 1.00 45.53 107 ARG A CA 1
ATOM 827 C C . ARG A 1 107 ? -13.244 -5.337 6.450 1.00 45.53 107 ARG A C 1
ATOM 829 O O . ARG A 1 107 ? -12.283 -4.590 6.398 1.00 45.53 107 ARG A O 1
ATOM 836 N N . ARG A 1 108 ? -14.268 -5.296 5.580 1.00 46.00 108 ARG A N 1
ATOM 837 C CA . ARG A 1 108 ? -14.658 -4.268 4.574 1.00 46.00 108 ARG A CA 1
ATOM 838 C C . ARG A 1 108 ? -13.535 -3.469 3.875 1.00 46.00 108 ARG A C 1
ATOM 840 O O . ARG A 1 108 ? -13.094 -2.432 4.353 1.00 46.00 108 ARG A O 1
ATOM 847 N N . CYS A 1 109 ? -13.264 -3.831 2.620 1.00 41.84 109 CYS A N 1
ATOM 848 C CA . CYS A 1 109 ? -12.525 -3.003 1.662 1.00 41.84 109 CYS A CA 1
ATOM 849 C C . CYS A 1 109 ? -13.445 -1.899 1.081 1.00 41.84 109 CYS A C 1
ATOM 851 O O . CYS A 1 109 ? -14.296 -2.177 0.233 1.00 41.84 109 CYS A O 1
ATOM 853 N N . LEU A 1 110 ? -13.305 -0.648 1.531 1.00 42.81 110 LEU A N 1
ATOM 854 C CA . LEU A 1 110 ? -13.949 0.517 0.906 1.00 42.81 110 LEU A CA 1
ATOM 855 C C . LEU A 1 110 ? -13.065 1.005 -0.247 1.00 42.81 110 LEU A C 1
ATOM 857 O O . LEU A 1 110 ? -12.103 1.731 -0.043 1.00 42.81 110 LEU A O 1
ATOM 861 N N . THR A 1 111 ? -13.390 0.603 -1.473 1.00 43.09 111 THR A N 1
ATOM 862 C CA . THR A 1 111 ? -12.835 1.257 -2.668 1.00 43.09 111 THR A CA 1
ATOM 863 C C . THR A 1 111 ? -13.797 2.367 -3.075 1.00 43.09 111 THR A C 1
ATOM 865 O O . THR A 1 111 ? -14.960 2.076 -3.345 1.00 43.09 111 THR A O 1
ATOM 868 N N . MET A 1 112 ? -13.340 3.622 -3.129 1.00 31.05 112 MET A N 1
ATOM 869 C CA . MET A 1 112 ? -14.026 4.659 -3.908 1.00 31.05 112 MET A CA 1
ATOM 870 C C . MET A 1 112 ? -13.701 4.403 -5.385 1.00 31.05 112 MET A C 1
ATOM 872 O O . MET A 1 112 ? -12.541 4.527 -5.774 1.00 31.05 112 MET A O 1
ATOM 876 N N . PRO A 1 113 ? -14.666 4.002 -6.227 1.00 38.09 113 PRO A N 1
ATOM 877 C CA . PRO A 1 113 ? -14.432 3.950 -7.658 1.00 38.09 113 PRO A CA 1
ATOM 878 C C . PRO A 1 113 ? -14.418 5.380 -8.205 1.00 38.09 113 PRO A C 1
ATOM 880 O O . PRO A 1 113 ? -15.319 6.164 -7.915 1.00 38.09 113 PRO A O 1
ATOM 883 N N . ALA A 1 114 ? -13.465 5.692 -9.083 1.00 41.66 114 ALA A N 1
ATOM 884 C CA . ALA A 1 114 ? -13.465 6.928 -9.873 1.00 41.66 114 ALA A CA 1
ATOM 885 C C . ALA A 1 114 ? -14.656 7.031 -10.862 1.00 41.66 114 ALA A C 1
ATOM 887 O O . ALA A 1 114 ? -14.734 7.966 -11.647 1.00 41.66 114 ALA A O 1
ATOM 888 N N . LEU A 1 115 ? -15.607 6.090 -10.828 1.00 34.53 115 LEU A N 1
ATOM 889 C CA . LEU A 1 115 ? -16.768 6.007 -11.711 1.00 34.53 115 LEU A CA 1
ATOM 890 C C . LEU A 1 115 ? -17.990 5.470 -10.941 1.00 34.53 115 LEU A C 1
ATOM 892 O O . LEU A 1 115 ? -18.424 4.340 -11.141 1.00 34.53 115 LEU A O 1
ATOM 896 N N . LEU A 1 116 ? -18.582 6.280 -10.059 1.00 37.16 116 LEU A N 1
ATOM 897 C CA . LEU A 1 116 ? -19.996 6.117 -9.682 1.00 37.16 116 LEU A CA 1
ATOM 898 C C . LEU A 1 116 ? -20.783 7.412 -9.909 1.00 37.16 116 LEU A C 1
ATOM 900 O O . LEU A 1 116 ? -21.508 7.911 -9.059 1.00 37.16 116 LEU A O 1
ATOM 904 N N . ALA A 1 117 ? -20.665 7.889 -11.148 1.00 31.97 117 ALA A N 1
ATOM 905 C CA . ALA A 1 117 ? -21.748 8.525 -11.888 1.00 31.97 117 ALA A CA 1
ATOM 906 C C . ALA A 1 117 ? -22.740 7.494 -12.494 1.00 31.97 117 ALA A C 1
ATOM 908 O O . ALA A 1 117 ? -23.706 7.885 -13.139 1.00 31.97 117 ALA A O 1
ATOM 909 N N . CYS A 1 118 ? -22.568 6.179 -12.280 1.00 24.95 118 CYS A N 1
ATOM 910 C CA . CYS A 1 118 ? -23.517 5.159 -12.746 1.00 24.95 118 CYS A CA 1
ATOM 911 C C . CYS A 1 118 ? -24.417 4.646 -11.616 1.00 24.95 118 CYS A C 1
ATOM 913 O O . CYS A 1 118 ? -24.117 3.695 -10.898 1.00 24.95 118 CYS A O 1
ATOM 915 N N . ARG A 1 119 ? -25.553 5.335 -11.515 1.00 29.58 119 ARG A N 1
ATOM 916 C CA . ARG A 1 119 ? -26.824 4.958 -10.897 1.00 29.58 119 ARG A CA 1
ATOM 917 C C . ARG A 1 119 ? -27.078 3.439 -10.924 1.00 29.58 119 ARG A C 1
ATOM 919 O O . ARG A 1 119 ? -27.203 2.832 -11.983 1.00 29.58 119 ARG A O 1
ATOM 926 N N . THR A 1 120 ? -27.243 2.844 -9.746 1.00 29.72 120 THR A N 1
ATOM 927 C CA . THR A 1 120 ? -27.800 1.499 -9.568 1.00 29.72 120 THR A CA 1
ATOM 928 C C . THR A 1 120 ? -29.253 1.494 -10.055 1.00 29.72 120 THR A C 1
ATOM 930 O O . THR A 1 120 ? -30.134 2.057 -9.407 1.00 29.72 120 THR A O 1
ATOM 933 N N . VAL A 1 121 ? -29.522 0.875 -11.206 1.00 33.16 121 VAL A N 1
ATOM 934 C CA . VAL A 1 121 ? -30.882 0.473 -11.588 1.00 33.16 121 VAL A CA 1
ATOM 935 C C . VAL A 1 121 ? -31.232 -0.756 -10.751 1.00 33.16 121 VAL A C 1
ATOM 937 O O . VAL A 1 121 ? -30.685 -1.836 -10.965 1.00 33.16 121 VAL A O 1
ATOM 940 N N . LYS A 1 122 ? -32.131 -0.588 -9.774 1.00 32.84 122 LYS A N 1
ATOM 941 C CA . LYS A 1 122 ? -32.863 -1.708 -9.171 1.00 32.84 122 LYS A CA 1
ATOM 942 C C . LYS A 1 122 ? -33.742 -2.319 -10.263 1.00 32.84 122 LYS A C 1
ATOM 944 O O . LYS A 1 122 ? -34.655 -1.650 -10.738 1.00 32.84 122 LYS A O 1
ATOM 949 N N . ARG A 1 123 ? -33.485 -3.571 -10.647 1.00 31.61 123 ARG A N 1
ATOM 950 C CA . ARG A 1 123 ? -34.535 -4.414 -11.228 1.00 31.61 123 ARG A CA 1
ATOM 951 C C . ARG A 1 123 ? -35.390 -4.941 -10.075 1.00 31.61 123 ARG A C 1
ATOM 953 O O . ARG A 1 123 ? -34.849 -5.574 -9.168 1.00 31.61 123 ARG A O 1
ATOM 960 N N . GLN A 1 124 ? -36.671 -4.583 -10.094 1.00 35.31 124 GLN A N 1
ATOM 961 C CA . GLN A 1 124 ? -37.747 -5.419 -9.561 1.00 35.31 124 GLN A CA 1
ATOM 9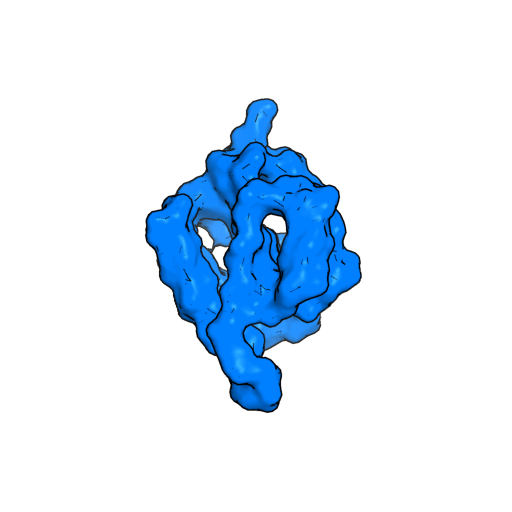62 C C . GLN A 1 124 ? -38.045 -6.532 -10.565 1.00 35.31 124 GLN A C 1
ATOM 964 O O . GLN A 1 124 ? -37.765 -6.311 -11.769 1.00 35.31 124 GLN A O 1
#

Foldseek 3Di:
DAQFQEEEEEEPDLVCLLVRLVVRVNHHPAYEYEDADVVSVVVNVVSPHPHYHHDDDDDPPDDPLVCLQVVLVVLLVVDLRYEYEYDDPDPVSVVSNVVSNVVSHPDDHDYDDPDPVDDDDDDD

Secondary structure (DSSP, 8-state):
--SEEEEEEEESSGGGHHHHHHHHHHHEEEEEEEESSHHHHHHHHHTT-SEEEE--S-TTT--GGGHHHHHHHHHHHH-S-EEEEEE-SSHHHHHHHHHHHHHH-SS------S---S------

Organism: Escherichia coli (NCBI:txid562)

Radius of gyration: 14.61 Å; chains: 1; bounding box: 50×25×34 Å

Sequence (124 aa):
MNTFSQVWVFSDTPSRLPELMNGAQALANQINTFVLNDADGAQAIQLGANHVWKLSGKPDERMIEDYAGVMADTIRQHGADGLVLSHCQTPVAANYWRRNWVTALTRRCLTMPALLACRTVKRQ